Protein AF-A0A1V2RPZ8-F1 (afdb_monomer)

Sequence (88 aa):
MFTAVVYVLTSGCAWRHLPPTFGTSSATAHRRFAAWTEVGLWRRLHRAVLDELGVRAEVDWTRTTVLWAARRVDPRQRPPRGAGAGTS

Structure (mmCIF, N/CA/C/O backbone):
data_AF-A0A1V2RPZ8-F1
#
_entry.id   AF-A0A1V2RPZ8-F1
#
loop_
_atom_site.group_PDB
_atom_site.id
_atom_site.type_symbol
_atom_site.label_atom_id
_atom_site.label_alt_id
_atom_site.label_comp_id
_atom_site.label_asym_id
_atom_site.label_entity_id
_atom_site.label_seq_id
_atom_site.pdbx_PDB_ins_code
_atom_site.Cartn_x
_atom_site.Cartn_y
_atom_site.Cartn_z
_atom_site.occupancy
_atom_site.B_iso_or_equiv
_atom_site.auth_seq_id
_atom_site.auth_comp_id
_atom_site.auth_asym_id
_atom_site.auth_atom_id
_atom_site.pdbx_PDB_model_num
ATOM 1 N N . MET A 1 1 ? -8.613 7.153 7.074 1.00 69.69 1 MET A N 1
ATOM 2 C CA . MET A 1 1 ? -8.605 5.720 7.458 1.00 69.69 1 MET A CA 1
ATOM 3 C C . MET A 1 1 ? -7.544 4.905 6.700 1.00 69.69 1 MET A C 1
ATOM 5 O O . MET A 1 1 ? -6.568 4.529 7.334 1.00 69.69 1 MET A O 1
ATOM 9 N N . PHE A 1 2 ? -7.641 4.697 5.373 1.00 73.00 2 PHE A N 1
ATOM 10 C CA . PHE A 1 2 ? -6.590 4.015 4.574 1.00 73.00 2 PHE A CA 1
ATOM 11 C C . PHE A 1 2 ? -5.238 4.745 4.636 1.00 73.00 2 PHE A C 1
ATOM 13 O O . PHE A 1 2 ? -4.216 4.132 4.919 1.00 73.00 2 PHE A O 1
ATOM 20 N N . THR A 1 3 ? -5.251 6.075 4.502 1.00 78.69 3 THR A N 1
ATOM 21 C CA . THR A 1 3 ? -4.051 6.925 4.583 1.00 78.69 3 THR A CA 1
ATOM 22 C C . THR A 1 3 ? -3.299 6.780 5.907 1.00 78.69 3 THR A C 1
ATOM 24 O O . THR A 1 3 ? -2.079 6.786 5.908 1.00 78.69 3 THR A O 1
ATOM 27 N N . ALA A 1 4 ? -4.008 6.580 7.023 1.00 80.06 4 ALA A N 1
ATOM 28 C CA . ALA A 1 4 ? -3.394 6.369 8.335 1.00 80.06 4 ALA A CA 1
ATOM 29 C C . ALA A 1 4 ? -2.671 5.014 8.424 1.00 80.06 4 ALA A C 1
ATOM 31 O O . ALA A 1 4 ? -1.565 4.935 8.947 1.00 80.06 4 ALA A O 1
ATOM 32 N N . VAL A 1 5 ? -3.285 3.957 7.879 1.00 79.25 5 VAL A N 1
ATOM 33 C CA . VAL A 1 5 ? -2.686 2.615 7.802 1.00 79.25 5 VAL A CA 1
ATOM 34 C C . VAL A 1 5 ? -1.447 2.629 6.904 1.00 79.25 5 VAL A C 1
ATOM 36 O O . VAL A 1 5 ? -0.405 2.118 7.300 1.00 79.25 5 VAL A O 1
ATOM 39 N N . VAL A 1 6 ? -1.539 3.254 5.725 1.00 78.44 6 VAL A N 1
ATOM 40 C CA . VAL A 1 6 ? -0.402 3.390 4.800 1.00 78.44 6 VAL A CA 1
ATOM 41 C C . VAL A 1 6 ? 0.712 4.220 5.419 1.00 78.44 6 VAL A C 1
ATOM 43 O O . VAL A 1 6 ? 1.862 3.809 5.343 1.00 78.44 6 VAL A O 1
ATOM 46 N N . TYR A 1 7 ? 0.382 5.334 6.076 1.00 78.88 7 TYR A N 1
ATOM 47 C CA . TYR A 1 7 ? 1.366 6.177 6.748 1.00 78.88 7 TYR A CA 1
ATOM 48 C C . TYR A 1 7 ? 2.152 5.391 7.800 1.00 78.88 7 TYR A C 1
ATOM 50 O O . TYR A 1 7 ? 3.374 5.433 7.785 1.00 78.88 7 TYR A O 1
ATOM 58 N N . VAL A 1 8 ? 1.482 4.630 8.673 1.00 79.06 8 VAL A N 1
ATOM 59 C CA . VAL A 1 8 ? 2.145 3.778 9.684 1.00 79.06 8 VAL A CA 1
ATOM 60 C C . VAL A 1 8 ? 3.090 2.765 9.041 1.00 79.06 8 VAL A C 1
ATOM 62 O O . VAL A 1 8 ? 4.183 2.536 9.550 1.00 79.06 8 VAL A O 1
ATOM 65 N N . LEU A 1 9 ? 2.701 2.191 7.904 1.00 78.38 9 LEU A N 1
ATOM 66 C CA . LEU A 1 9 ? 3.516 1.205 7.199 1.00 78.38 9 LEU A CA 1
ATOM 67 C C . LEU A 1 9 ? 4.728 1.812 6.499 1.00 78.38 9 LEU A C 1
ATOM 69 O O . LEU A 1 9 ? 5.796 1.210 6.527 1.00 78.38 9 LEU A O 1
ATOM 73 N N . THR A 1 10 ? 4.584 2.983 5.881 1.00 77.50 10 THR A N 1
ATOM 74 C CA . THR A 1 10 ? 5.695 3.648 5.187 1.00 77.50 10 THR A CA 1
ATOM 75 C C . THR A 1 10 ? 6.651 4.340 6.151 1.00 77.50 10 THR A C 1
ATOM 77 O O . THR A 1 10 ? 7.850 4.364 5.900 1.00 77.50 10 THR A O 1
ATOM 80 N N . SER A 1 11 ? 6.143 4.887 7.257 1.00 78.56 11 SER A N 1
ATOM 81 C CA . SER A 1 11 ? 6.957 5.570 8.271 1.00 78.56 11 SER A CA 1
ATOM 82 C C . SER A 1 11 ? 7.545 4.628 9.327 1.00 78.56 11 SER A C 1
ATOM 84 O O . SER A 1 11 ? 8.457 5.022 10.048 1.00 78.56 11 SER A O 1
ATOM 86 N N . GLY A 1 12 ? 7.029 3.399 9.457 1.00 76.81 12 GLY A N 1
ATOM 87 C CA . GLY A 1 12 ? 7.445 2.445 10.494 1.00 76.81 12 GLY A CA 1
ATOM 88 C C . GLY A 1 12 ? 7.080 2.874 11.923 1.00 76.81 12 GLY A C 1
ATOM 89 O O . GLY A 1 12 ? 7.474 2.223 12.891 1.00 76.81 12 GLY A O 1
ATOM 90 N N . CYS A 1 13 ? 6.336 3.970 12.087 1.00 76.81 13 CYS A N 1
ATOM 91 C CA . CYS A 1 13 ? 5.937 4.475 13.392 1.00 76.81 13 CYS A CA 1
ATOM 92 C C . CYS A 1 13 ? 4.906 3.553 14.051 1.00 76.81 13 CYS A C 1
ATOM 94 O O . CYS A 1 13 ? 3.985 3.056 13.411 1.00 76.81 13 CYS A O 1
ATOM 96 N N . ALA A 1 14 ? 4.995 3.368 15.369 1.00 78.94 14 ALA A N 1
ATOM 97 C CA . ALA A 1 14 ? 3.979 2.610 16.095 1.00 78.94 14 ALA A CA 1
ATOM 98 C C . ALA A 1 14 ? 2.592 3.277 15.975 1.00 78.94 14 ALA A C 1
ATOM 100 O O . ALA A 1 14 ? 2.484 4.500 16.004 1.00 78.94 14 ALA A O 1
ATOM 101 N N . TRP A 1 15 ? 1.514 2.481 15.954 1.00 77.00 15 TRP A N 1
ATOM 102 C CA . TRP A 1 15 ? 0.117 2.954 15.869 1.00 77.00 15 TRP A CA 1
ATOM 103 C C . TRP A 1 15 ? -0.273 4.015 16.920 1.00 77.00 15 TRP A C 1
ATOM 105 O O . TRP A 1 15 ? -1.224 4.769 16.720 1.00 77.00 15 TRP A O 1
ATOM 115 N N . ARG A 1 16 ? 0.454 4.069 18.045 1.00 72.88 16 ARG A N 1
ATOM 116 C CA . ARG A 1 16 ? 0.308 5.062 19.126 1.00 72.88 16 ARG A CA 1
ATOM 117 C C . ARG A 1 16 ? 0.870 6.449 18.792 1.00 72.88 16 ARG A C 1
ATOM 119 O O . ARG A 1 16 ? 0.483 7.417 19.427 1.00 72.88 16 ARG A O 1
ATOM 126 N N . HIS A 1 17 ? 1.765 6.539 17.811 1.00 74.19 17 HIS A N 1
ATOM 127 C CA . HIS A 1 17 ? 2.333 7.793 17.308 1.00 74.19 17 HIS A CA 1
ATOM 128 C C . HIS A 1 17 ? 1.574 8.326 16.092 1.00 74.19 17 HIS A C 1
ATOM 130 O O . HIS A 1 17 ? 2.046 9.243 15.427 1.00 74.19 17 HIS A O 1
ATOM 136 N N . LEU A 1 18 ? 0.407 7.752 15.780 1.00 72.00 18 LEU A N 1
ATOM 137 C CA . LEU A 1 18 ? -0.419 8.251 14.697 1.00 72.00 18 LEU A CA 1
ATOM 138 C C . LEU A 1 18 ? -0.919 9.664 15.050 1.00 72.00 18 LEU A C 1
ATOM 140 O O . LEU A 1 18 ? -1.577 9.824 16.082 1.00 72.00 18 LEU A O 1
ATOM 144 N N . PRO A 1 19 ? -0.655 10.677 14.208 1.00 72.00 19 PRO A N 1
ATOM 145 C CA . PRO A 1 19 ? -1.186 12.013 14.420 1.00 72.00 19 PRO A CA 1
ATOM 146 C C . PRO A 1 19 ? -2.723 11.984 14.522 1.00 72.00 19 PRO A C 1
ATOM 148 O O . PRO A 1 19 ? -3.382 11.371 13.673 1.00 72.00 19 PRO A O 1
ATOM 151 N N . PRO A 1 20 ? -3.333 12.666 15.508 1.00 68.88 20 PRO A N 1
ATOM 152 C CA . PRO A 1 20 ? -4.791 12.712 15.650 1.00 68.88 20 PRO A CA 1
ATOM 153 C C . PRO A 1 20 ? -5.494 13.408 14.469 1.00 68.88 20 PRO A C 1
ATOM 155 O O . PRO A 1 20 ? -6.696 13.227 14.277 1.00 68.88 20 PRO A O 1
ATOM 158 N N . THR A 1 21 ? -4.751 14.125 13.618 1.00 75.00 21 THR A N 1
ATOM 159 C CA . THR A 1 21 ? -5.223 14.747 12.368 1.00 75.00 21 THR A CA 1
ATOM 160 C C . THR A 1 21 ? -5.869 13.771 11.386 1.00 75.00 21 THR A C 1
ATOM 162 O O . THR A 1 21 ? -6.647 14.193 10.536 1.00 75.00 21 THR A O 1
ATOM 165 N N . PHE A 1 22 ? -5.619 12.464 11.501 1.00 71.38 22 PHE A N 1
ATOM 166 C CA . PHE A 1 22 ? -6.272 11.466 10.651 1.00 71.38 22 PHE A CA 1
ATOM 167 C C . PHE A 1 22 ? -7.721 11.141 11.055 1.00 71.38 22 PHE A C 1
ATOM 169 O O . PHE A 1 22 ? -8.375 10.358 10.355 1.00 71.38 22 PHE A O 1
ATOM 176 N N . GLY A 1 23 ? -8.220 11.676 12.178 1.00 67.00 23 GLY A N 1
ATOM 177 C CA . GLY A 1 23 ? -9.612 11.524 12.627 1.00 67.00 23 GLY A CA 1
ATOM 178 C C . GLY A 1 23 ? -10.058 10.073 12.842 1.00 67.00 23 GLY A C 1
ATOM 179 O O . GLY A 1 23 ? -11.249 9.790 12.915 1.00 67.00 23 GLY A O 1
ATOM 180 N N . THR A 1 24 ? -9.115 9.126 12.893 1.00 66.94 24 THR A N 1
ATOM 181 C CA . THR A 1 24 ? -9.392 7.692 12.993 1.00 66.94 24 THR A CA 1
ATOM 182 C C . THR A 1 24 ? -8.692 7.127 14.222 1.00 66.94 24 THR A C 1
ATOM 184 O O 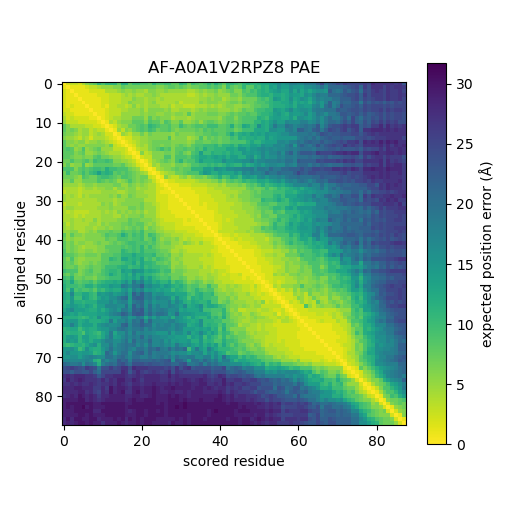. THR A 1 24 ? -7.484 7.291 14.365 1.00 66.94 24 THR A O 1
ATOM 187 N N . SER A 1 25 ? -9.424 6.418 15.085 1.00 76.81 25 SER A N 1
ATOM 188 C CA . SER A 1 25 ? -8.824 5.711 16.222 1.00 76.81 25 SER A CA 1
ATOM 189 C C . SER A 1 25 ? -7.807 4.668 15.744 1.00 76.81 25 SER A C 1
ATOM 191 O O . SER A 1 25 ? -8.112 3.857 14.859 1.00 76.81 25 SER A O 1
ATOM 193 N N . SER A 1 26 ? -6.627 4.639 16.372 1.00 73.00 26 SER A N 1
ATOM 194 C CA . SER A 1 26 ? -5.562 3.664 16.101 1.00 73.00 26 SER A CA 1
ATOM 195 C C . SER A 1 26 ? -6.062 2.218 16.162 1.00 73.00 26 SER A C 1
ATOM 197 O O . SER A 1 26 ? -5.658 1.390 15.348 1.00 73.00 26 SER A O 1
ATOM 199 N N . ALA A 1 27 ? -7.009 1.917 17.056 1.00 79.19 27 ALA A N 1
ATOM 200 C CA . ALA A 1 27 ? -7.615 0.591 17.168 1.00 79.19 27 ALA A CA 1
ATOM 201 C C . ALA A 1 27 ? -8.448 0.213 15.929 1.00 79.19 27 ALA A C 1
ATOM 203 O O . ALA A 1 27 ? -8.418 -0.931 15.477 1.00 79.19 27 ALA A O 1
ATOM 204 N N . THR A 1 28 ? -9.162 1.176 15.339 1.00 81.50 28 THR A N 1
ATOM 205 C CA . THR A 1 28 ? -9.960 0.950 14.121 1.00 81.50 28 THR A CA 1
ATOM 206 C C . THR A 1 28 ? -9.055 0.740 12.910 1.00 81.50 28 THR A C 1
ATOM 208 O O . THR A 1 28 ? -9.308 -0.140 12.087 1.00 81.50 28 THR A O 1
ATOM 211 N N . ALA A 1 29 ? -7.967 1.510 12.825 1.00 80.25 29 ALA A N 1
ATOM 212 C CA . ALA A 1 29 ? -6.962 1.357 11.781 1.00 80.25 29 ALA A CA 1
ATOM 213 C C . ALA A 1 29 ? -6.257 -0.009 11.869 1.00 80.25 29 ALA A C 1
ATOM 215 O O . ALA A 1 29 ? -6.146 -0.704 10.859 1.00 80.25 29 ALA A O 1
ATOM 216 N N . HIS A 1 30 ? -5.898 -0.441 13.081 1.00 81.19 30 HIS A N 1
ATOM 217 C CA . HIS A 1 30 ? -5.282 -1.743 13.322 1.00 81.19 30 HIS A CA 1
ATOM 218 C C . HIS A 1 30 ? -6.212 -2.918 12.977 1.00 81.19 30 HIS A C 1
ATOM 220 O O . HIS A 1 30 ? -5.801 -3.846 12.286 1.00 81.19 30 HIS A O 1
ATOM 226 N N . ARG A 1 31 ? -7.493 -2.866 13.376 1.00 85.12 31 ARG A N 1
ATOM 227 C CA . ARG A 1 31 ? -8.474 -3.913 13.022 1.00 85.12 31 ARG A CA 1
ATOM 228 C C . ARG A 1 31 ? -8.647 -4.063 11.513 1.00 85.12 31 ARG A C 1
ATOM 230 O O . ARG A 1 31 ? -8.723 -5.175 11.003 1.00 85.12 31 ARG A O 1
ATOM 237 N N . ARG A 1 32 ? -8.688 -2.948 10.783 1.00 83.19 32 ARG A N 1
ATOM 238 C CA . ARG A 1 32 ? -8.773 -2.980 9.317 1.00 83.19 32 ARG A CA 1
ATOM 239 C C . ARG A 1 32 ? -7.486 -3.496 8.684 1.00 83.19 32 ARG A C 1
ATOM 241 O O . ARG A 1 32 ? -7.564 -4.232 7.712 1.00 83.19 32 ARG A O 1
ATOM 248 N N . PHE A 1 33 ? -6.328 -3.125 9.232 1.00 83.38 33 PHE A N 1
ATOM 249 C CA . PHE A 1 33 ? -5.038 -3.661 8.806 1.00 83.38 33 PHE A CA 1
ATOM 250 C C . PHE A 1 33 ? -5.006 -5.189 8.949 1.00 83.38 33 PHE A C 1
ATOM 252 O O . PHE A 1 33 ? -4.624 -5.879 8.005 1.00 83.38 33 PHE A O 1
ATOM 259 N N . ALA A 1 34 ? -5.472 -5.723 10.081 1.00 86.12 34 ALA A N 1
ATOM 260 C CA . ALA A 1 34 ? -5.59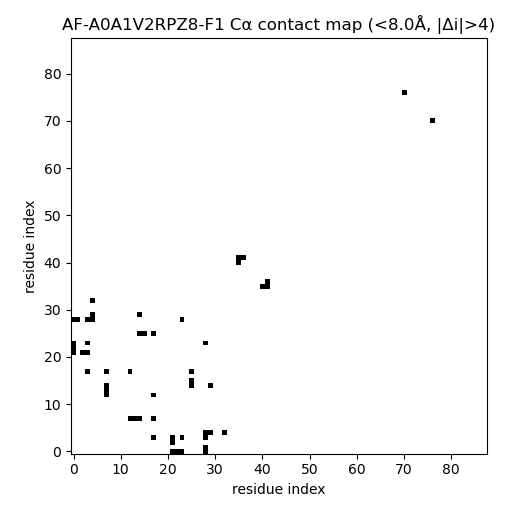0 -7.163 10.294 1.00 86.12 34 ALA A CA 1
ATOM 261 C C . ALA A 1 34 ? -6.532 -7.809 9.262 1.00 86.12 34 ALA A C 1
ATOM 263 O O . ALA A 1 34 ? -6.115 -8.723 8.555 1.00 86.12 34 ALA A O 1
ATOM 264 N N . ALA A 1 35 ? -7.735 -7.255 9.072 1.00 89.31 35 ALA A N 1
ATOM 265 C CA . ALA A 1 35 ? -8.689 -7.749 8.075 1.00 89.31 35 ALA A CA 1
ATOM 266 C C . ALA A 1 35 ? -8.121 -7.725 6.640 1.00 89.31 35 ALA A C 1
ATOM 268 O O . ALA A 1 35 ? -8.319 -8.656 5.867 1.00 89.31 35 ALA A O 1
ATOM 269 N N . TRP A 1 36 ? -7.373 -6.680 6.273 1.00 87.38 36 TRP A N 1
ATOM 270 C CA . TRP A 1 36 ? -6.698 -6.578 4.974 1.00 87.38 36 TRP A CA 1
ATOM 271 C C . TRP A 1 36 ? -5.559 -7.577 4.805 1.00 87.38 36 TRP A C 1
ATOM 273 O O . TRP A 1 36 ? -5.313 -8.054 3.695 1.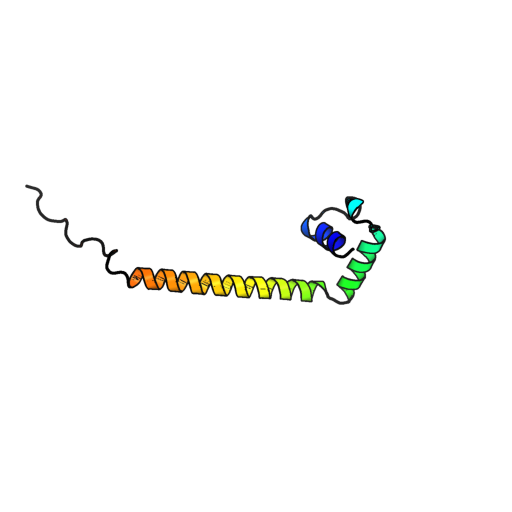00 87.38 36 TRP A O 1
ATOM 283 N N . THR A 1 37 ? -4.880 -7.904 5.899 1.00 85.25 37 THR A N 1
ATOM 284 C CA . THR A 1 37 ? -3.835 -8.927 5.920 1.00 85.25 37 THR A CA 1
ATOM 285 C C . THR A 1 37 ? -4.441 -10.307 5.688 1.00 85.25 37 THR A C 1
ATOM 287 O O . THR A 1 37 ? -3.936 -11.053 4.851 1.00 85.25 37 THR A O 1
ATOM 290 N N . GLU A 1 38 ? -5.568 -10.596 6.338 1.00 88.38 38 GLU A N 1
ATOM 291 C CA . GLU A 1 38 ? -6.331 -11.840 6.186 1.00 88.38 38 GLU A CA 1
ATOM 292 C C . GLU A 1 38 ? -6.808 -12.061 4.747 1.00 88.38 38 GLU A C 1
ATOM 294 O O . GLU A 1 38 ? -6.582 -13.120 4.166 1.00 88.38 38 GLU A O 1
ATOM 299 N N . VAL A 1 39 ? -7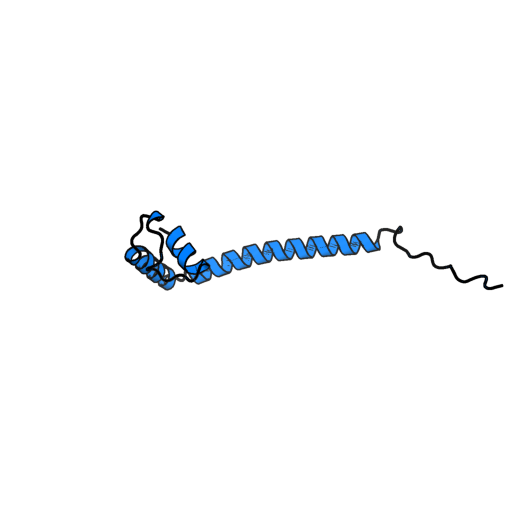.374 -11.031 4.113 1.00 91.19 39 VAL A N 1
ATOM 300 C CA . VAL A 1 39 ? -7.810 -11.111 2.704 1.00 91.19 39 VAL A CA 1
ATOM 301 C C . VAL A 1 39 ? -6.649 -11.002 1.704 1.00 91.19 39 VAL A C 1
ATOM 303 O O . VAL A 1 39 ? -6.864 -10.977 0.491 1.00 91.19 39 VAL A O 1
ATOM 306 N N . GLY A 1 40 ? -5.403 -10.918 2.181 1.00 87.75 40 GLY A N 1
ATOM 307 C CA . GLY A 1 40 ? -4.207 -10.897 1.341 1.00 87.75 40 GLY A CA 1
ATOM 308 C C . GLY A 1 40 ? -4.027 -9.621 0.513 1.00 87.75 40 GLY A C 1
ATOM 309 O O . GLY A 1 40 ? -3.336 -9.659 -0.509 1.00 87.75 40 GLY A O 1
ATOM 310 N N . LEU A 1 41 ? -4.606 -8.493 0.939 1.00 87.50 41 LEU A N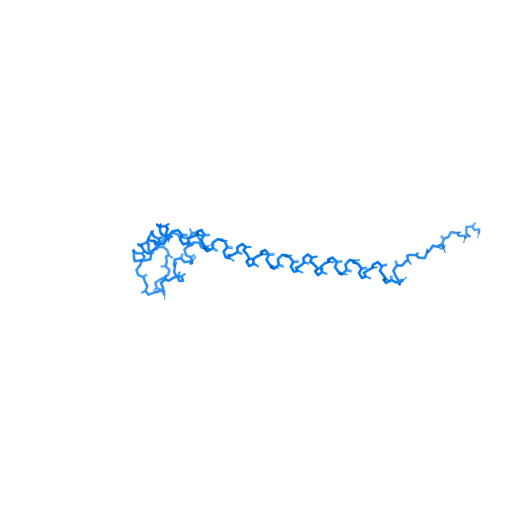 1
ATOM 311 C CA . LEU A 1 41 ? -4.506 -7.204 0.245 1.00 87.50 41 LEU A CA 1
ATOM 312 C C . LEU A 1 41 ? -3.044 -6.798 0.016 1.00 87.50 41 LEU A C 1
ATOM 314 O O . LEU A 1 41 ? -2.712 -6.321 -1.065 1.00 87.50 41 LEU A O 1
ATOM 318 N N . TRP A 1 42 ? -2.159 -7.052 0.986 1.00 82.31 42 TRP A N 1
ATOM 319 C CA . TRP A 1 42 ? -0.733 -6.720 0.879 1.00 82.31 42 TRP A CA 1
ATOM 320 C C . TRP A 1 42 ? -0.058 -7.378 -0.315 1.00 82.31 42 TRP A C 1
ATOM 322 O O . TRP A 1 42 ? 0.716 -6.727 -1.006 1.00 82.31 42 TRP A O 1
ATOM 332 N N . ARG A 1 43 ? -0.397 -8.636 -0.618 1.00 84.38 43 ARG A N 1
ATOM 333 C CA . ARG A 1 43 ? 0.157 -9.329 -1.790 1.00 84.38 43 ARG A CA 1
ATOM 334 C C . ARG A 1 43 ? -0.307 -8.686 -3.093 1.00 84.38 43 ARG A C 1
ATOM 336 O O . ARG A 1 43 ? 0.482 -8.571 -4.023 1.00 84.38 43 ARG A O 1
ATOM 343 N N . ARG A 1 44 ? -1.571 -8.259 -3.162 1.00 85.38 44 ARG A N 1
ATOM 344 C CA . ARG A 1 44 ? -2.113 -7.551 -4.332 1.00 85.38 44 ARG A CA 1
ATOM 345 C C . ARG A 1 44 ? -1.493 -6.170 -4.495 1.00 85.38 44 ARG A C 1
ATOM 347 O O . ARG A 1 44 ? -1.090 -5.830 -5.598 1.00 85.38 44 ARG A O 1
ATOM 354 N N . LEU A 1 45 ? -1.368 -5.418 -3.404 1.00 83.75 45 LEU A N 1
ATOM 355 C CA . LEU A 1 45 ? -0.739 -4.101 -3.407 1.00 83.75 45 LEU A CA 1
ATOM 356 C C . LEU A 1 45 ? 0.735 -4.198 -3.817 1.00 83.75 45 LEU A C 1
ATOM 358 O O . LEU A 1 45 ? 1.176 -3.450 -4.676 1.00 83.75 45 LEU A O 1
ATOM 362 N N . HIS A 1 46 ? 1.473 -5.158 -3.254 1.00 83.19 46 HIS A N 1
ATOM 363 C CA . HIS A 1 46 ? 2.874 -5.387 -3.592 1.00 83.19 46 HIS A CA 1
ATOM 364 C C . HIS A 1 46 ? 3.052 -5.738 -5.072 1.00 83.19 46 HIS A C 1
ATOM 366 O O . HIS A 1 46 ? 3.934 -5.186 -5.716 1.00 83.19 46 HIS A O 1
ATOM 372 N N . ARG A 1 47 ? 2.186 -6.594 -5.636 1.00 85.69 47 ARG A N 1
ATOM 373 C CA . ARG A 1 47 ? 2.199 -6.874 -7.080 1.00 85.69 47 ARG A CA 1
ATOM 374 C C . ARG A 1 47 ? 1.871 -5.645 -7.914 1.00 85.69 47 ARG A C 1
ATOM 376 O O . ARG A 1 47 ? 2.615 -5.361 -8.827 1.00 85.69 47 ARG A O 1
ATOM 383 N N . ALA A 1 48 ? 0.834 -4.886 -7.568 1.00 85.44 48 ALA A N 1
ATOM 384 C CA . ALA A 1 48 ? 0.480 -3.680 -8.315 1.00 85.44 48 ALA A CA 1
ATOM 385 C C . ALA A 1 48 ? 1.609 -2.633 -8.305 1.00 85.44 48 ALA A C 1
ATOM 387 O O . ALA A 1 48 ? 1.874 -1.997 -9.319 1.00 85.44 48 ALA A O 1
ATOM 388 N N . VAL A 1 49 ? 2.302 -2.475 -7.172 1.00 83.50 49 VAL A N 1
ATOM 389 C CA . VAL A 1 49 ? 3.469 -1.587 -7.068 1.00 83.50 49 VAL A CA 1
ATOM 390 C C . VAL A 1 49 ? 4.648 -2.131 -7.872 1.00 83.50 49 VAL A C 1
ATOM 392 O O . VAL A 1 49 ? 5.304 -1.360 -8.564 1.00 83.50 49 VAL A O 1
ATOM 395 N N . LEU A 1 50 ? 4.919 -3.438 -7.808 1.00 84.38 50 LEU A N 1
ATOM 396 C CA . LEU A 1 50 ? 5.966 -4.065 -8.615 1.00 84.38 50 LEU A CA 1
ATOM 397 C C . LEU A 1 50 ? 5.669 -4.003 -10.115 1.00 84.38 50 LEU A C 1
ATOM 399 O O . LEU A 1 50 ? 6.600 -3.782 -10.876 1.00 84.38 50 LEU A O 1
ATOM 403 N N . ASP A 1 51 ? 4.415 -4.154 -10.533 1.00 87.50 51 ASP A N 1
ATOM 404 C CA . ASP A 1 51 ? 4.003 -4.051 -11.933 1.00 87.50 51 ASP A CA 1
ATOM 405 C C . ASP A 1 51 ? 4.192 -2.613 -12.433 1.00 87.50 51 ASP A C 1
ATOM 407 O O . ASP A 1 51 ? 4.806 -2.402 -13.473 1.00 87.50 51 ASP A O 1
ATOM 411 N N . GLU A 1 52 ? 3.768 -1.604 -11.665 1.00 81.88 52 GLU A N 1
ATOM 412 C CA . GLU A 1 52 ? 3.979 -0.190 -12.011 1.00 81.88 52 GLU A CA 1
ATOM 413 C C . GLU A 1 52 ? 5.475 0.175 -12.056 1.00 81.88 52 GLU A C 1
ATOM 415 O O . GLU A 1 52 ? 5.931 0.867 -12.970 1.00 81.88 52 GLU A O 1
ATOM 420 N N . LEU A 1 53 ? 6.268 -0.299 -11.088 1.00 81.81 53 LEU A N 1
ATOM 421 C CA . LEU A 1 53 ? 7.721 -0.105 -11.085 1.00 81.81 53 LEU A CA 1
ATOM 422 C C . LEU A 1 53 ? 8.399 -0.866 -12.228 1.00 81.81 53 LEU A C 1
ATOM 424 O O . LEU A 1 53 ? 9.340 -0.342 -12.817 1.00 81.81 53 LEU A O 1
ATOM 428 N N . GLY A 1 54 ? 7.916 -2.063 -12.554 1.00 82.44 54 GLY A N 1
ATOM 429 C CA . GLY A 1 54 ? 8.381 -2.882 -13.667 1.00 82.44 54 GLY A CA 1
ATOM 430 C C . GLY A 1 54 ? 8.149 -2.187 -15.002 1.00 82.44 54 GLY A C 1
ATOM 431 O O . GLY A 1 54 ? 9.097 -2.011 -15.758 1.00 82.44 54 GLY A O 1
ATOM 432 N N . VAL A 1 55 ? 6.936 -1.680 -15.239 1.00 80.38 55 VAL A N 1
ATOM 433 C CA . VAL A 1 55 ? 6.588 -0.904 -16.441 1.00 80.38 55 VAL A CA 1
ATOM 434 C C . VAL A 1 55 ? 7.460 0.346 -16.557 1.00 80.38 55 VAL A C 1
ATOM 436 O O . VAL A 1 55 ? 8.008 0.634 -17.620 1.00 80.38 55 VAL A O 1
ATOM 439 N N . ARG A 1 56 ? 7.648 1.090 -15.461 1.00 76.38 56 ARG A N 1
ATOM 440 C CA . ARG A 1 56 ? 8.515 2.280 -15.460 1.00 76.38 56 ARG A CA 1
ATOM 441 C C . ARG A 1 56 ? 9.977 1.939 -15.727 1.00 76.38 56 ARG A C 1
ATOM 443 O O . ARG A 1 56 ? 10.629 2.651 -16.488 1.00 76.38 56 ARG A O 1
ATOM 450 N N . ALA A 1 57 ? 10.483 0.866 -15.125 1.00 77.94 57 ALA A N 1
ATOM 451 C CA . ALA A 1 57 ? 11.843 0.399 -15.348 1.00 77.94 5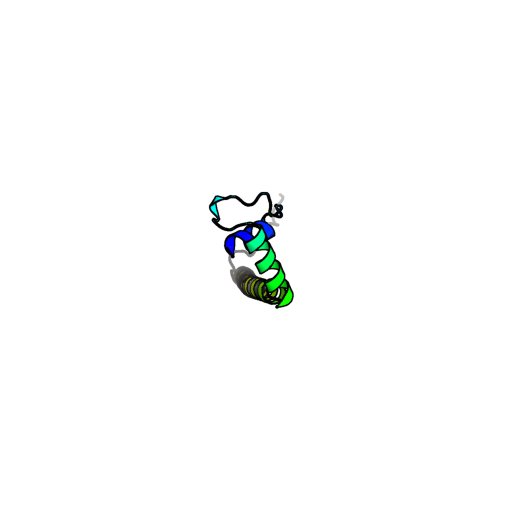7 ALA A CA 1
ATOM 452 C C . ALA A 1 57 ? 12.041 -0.057 -16.801 1.00 77.94 57 ALA A C 1
ATOM 454 O O . ALA A 1 57 ? 13.033 0.307 -17.422 1.00 77.94 57 ALA A O 1
ATOM 455 N N . GLU A 1 58 ? 11.092 -0.796 -17.373 1.00 84.25 58 GLU A N 1
ATOM 456 C CA . GLU A 1 58 ? 11.137 -1.266 -18.761 1.00 84.25 58 GLU A CA 1
ATOM 457 C C . GLU A 1 58 ? 11.14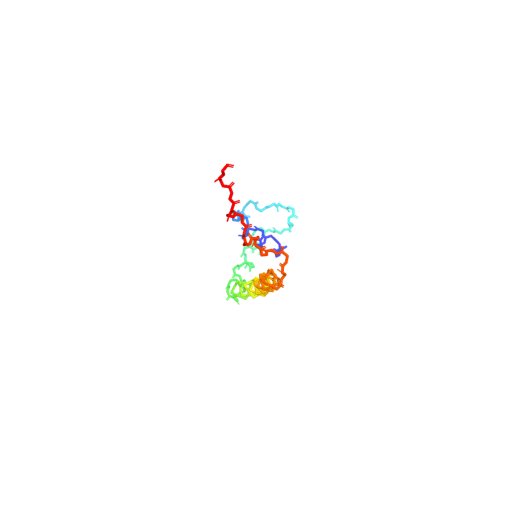8 -0.103 -19.769 1.00 84.25 58 GLU A C 1
ATOM 459 O O . GLU A 1 58 ? 11.926 -0.103 -20.732 1.00 84.25 58 GLU A O 1
ATOM 464 N N . VAL A 1 59 ? 10.358 0.943 -19.510 1.00 82.31 59 VAL A N 1
AT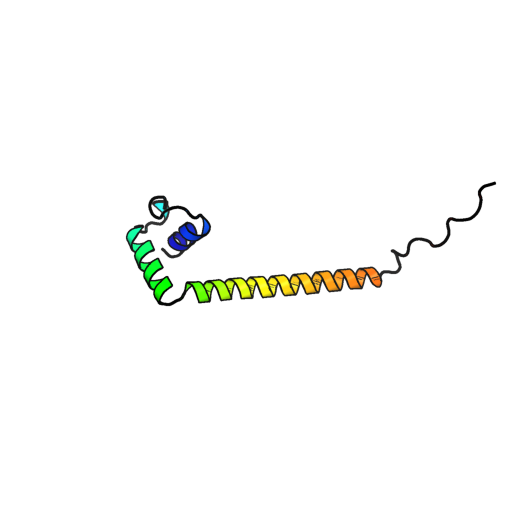OM 465 C CA . VAL A 1 59 ? 10.365 2.180 -20.307 1.00 82.31 59 VAL A CA 1
ATOM 466 C C . VAL A 1 59 ? 11.713 2.903 -20.210 1.00 82.31 59 VAL A C 1
ATOM 468 O O . VAL A 1 59 ? 12.233 3.363 -21.231 1.00 82.31 59 VAL A O 1
ATOM 471 N N . ASP A 1 60 ? 12.308 2.989 -19.019 1.00 89.38 60 ASP A N 1
ATOM 472 C CA . ASP A 1 60 ? 13.613 3.630 -18.825 1.00 89.38 60 ASP A CA 1
ATOM 473 C C . ASP A 1 60 ? 14.748 2.850 -19.515 1.00 89.38 60 ASP A C 1
ATOM 475 O O . ASP A 1 60 ? 15.569 3.430 -20.233 1.00 89.38 60 ASP A O 1
ATOM 479 N N . TRP A 1 61 ? 14.737 1.517 -19.422 1.00 83.88 61 TRP A N 1
ATOM 480 C CA . TRP A 1 61 ? 15.669 0.641 -20.142 1.00 83.88 61 TRP A CA 1
ATOM 481 C C . TRP A 1 61 ? 15.559 0.784 -21.660 1.00 83.88 61 TRP A C 1
ATOM 483 O O . TRP A 1 61 ? 16.572 0.872 -22.360 1.00 83.88 61 TRP A O 1
ATOM 493 N N . THR A 1 62 ? 14.340 0.860 -22.190 1.00 90.31 62 THR A N 1
ATOM 494 C CA . THR A 1 62 ? 14.118 1.055 -23.628 1.00 90.31 62 THR A CA 1
ATOM 495 C C . THR A 1 62 ? 14.645 2.417 -24.075 1.00 90.31 62 THR A C 1
ATOM 497 O O . THR A 1 62 ? 15.384 2.519 -25.058 1.00 90.31 62 THR A O 1
ATOM 500 N N . ARG A 1 63 ? 14.330 3.476 -23.322 1.00 88.50 63 ARG A N 1
ATOM 501 C CA . ARG A 1 63 ? 14.760 4.845 -23.627 1.00 88.50 63 ARG A CA 1
ATOM 502 C C . ARG A 1 63 ? 16.276 4.998 -23.571 1.00 88.50 63 ARG A C 1
ATOM 504 O O . ARG A 1 63 ? 16.860 5.606 -24.469 1.00 88.50 63 ARG A O 1
ATOM 511 N N . THR A 1 64 ? 16.914 4.442 -22.545 1.00 90.25 64 THR A N 1
ATOM 512 C CA . THR A 1 64 ? 18.374 4.441 -22.430 1.00 90.25 64 THR A CA 1
ATOM 513 C C . THR A 1 64 ? 18.989 3.668 -23.589 1.00 90.25 64 THR A C 1
ATOM 515 O O . THR A 1 64 ? 19.856 4.209 -24.267 1.00 90.25 64 THR A O 1
ATOM 518 N N . THR A 1 65 ? 18.503 2.468 -23.912 1.00 89.75 65 THR A N 1
ATOM 519 C CA . THR A 1 65 ? 19.007 1.663 -25.041 1.00 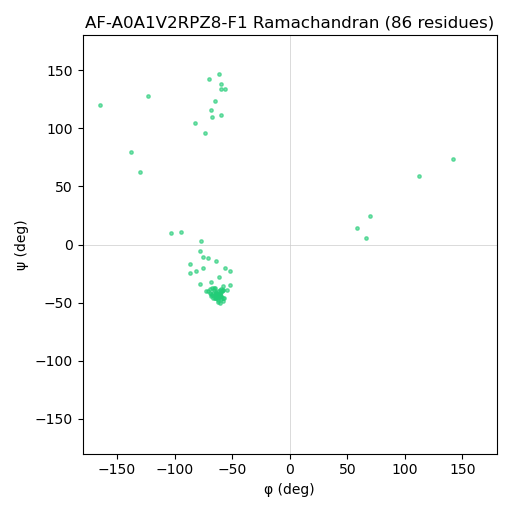89.75 65 THR A CA 1
ATOM 520 C C . THR A 1 65 ? 18.929 2.413 -26.373 1.00 89.75 65 THR A C 1
ATOM 522 O O . THR A 1 65 ? 19.917 2.462 -27.109 1.00 89.75 65 THR A O 1
ATOM 525 N N . VAL A 1 66 ? 17.802 3.068 -26.666 1.00 90.44 66 VAL A N 1
ATOM 526 C CA . VAL A 1 66 ? 17.643 3.902 -27.870 1.00 90.44 66 VAL A CA 1
ATOM 527 C C . VAL A 1 66 ? 18.624 5.076 -27.865 1.00 90.44 66 VAL A C 1
ATOM 529 O O . VAL A 1 66 ? 19.255 5.348 -28.886 1.00 90.44 66 VAL A O 1
ATOM 532 N N . LEU A 1 67 ? 18.815 5.742 -26.723 1.00 87.94 67 LEU A N 1
ATOM 533 C CA . LEU A 1 67 ? 19.800 6.818 -26.581 1.00 87.94 67 LEU A CA 1
ATOM 534 C C . LEU A 1 67 ? 21.230 6.323 -26.863 1.00 87.94 67 LEU A C 1
ATOM 536 O O . LEU A 1 67 ? 21.986 6.988 -27.573 1.00 87.94 67 LEU A O 1
ATOM 540 N N . TRP A 1 68 ? 21.610 5.158 -26.334 1.00 86.12 68 TRP A N 1
ATOM 541 C CA . TRP A 1 68 ? 22.918 4.547 -26.584 1.00 86.12 68 TRP A CA 1
ATOM 542 C C . TRP A 1 68 ? 23.100 4.172 -28.056 1.00 86.12 68 TRP A C 1
ATOM 544 O O . TRP A 1 68 ? 24.171 4.408 -28.619 1.00 86.12 68 TRP A O 1
ATOM 554 N N . ALA A 1 69 ? 22.062 3.629 -28.694 1.00 86.25 69 ALA A N 1
ATOM 555 C CA . ALA A 1 69 ? 22.078 3.315 -30.117 1.00 86.25 69 ALA A CA 1
ATOM 556 C C . ALA A 1 69 ? 22.240 4.584 -30.970 1.00 86.25 69 ALA A C 1
ATOM 558 O O . ALA A 1 69 ? 23.101 4.626 -31.848 1.00 86.25 69 ALA A O 1
ATOM 559 N N . ALA A 1 70 ? 21.500 5.651 -30.655 1.00 86.38 70 ALA A N 1
ATOM 560 C CA . ALA A 1 70 ? 21.593 6.934 -31.350 1.00 86.38 70 ALA A CA 1
ATOM 561 C C . ALA A 1 70 ? 23.006 7.540 -31.271 1.00 86.38 70 ALA A C 1
ATOM 563 O O . ALA A 1 70 ? 23.518 8.039 -32.272 1.00 86.38 70 ALA A O 1
ATOM 564 N N . ARG A 1 71 ? 23.688 7.414 -30.122 1.00 80.50 71 ARG A N 1
ATOM 565 C CA . ARG A 1 71 ? 25.090 7.851 -29.966 1.00 80.50 71 ARG A CA 1
ATOM 566 C C . ARG A 1 71 ? 26.068 7.122 -30.889 1.00 80.50 71 ARG A C 1
ATOM 568 O O . ARG A 1 71 ? 27.100 7.688 -31.221 1.00 80.50 71 ARG A O 1
ATOM 575 N N . ARG A 1 72 ? 25.778 5.882 -31.296 1.00 76.25 72 ARG A N 1
ATOM 576 C CA . ARG A 1 72 ? 26.637 5.130 -32.231 1.00 76.25 72 ARG A CA 1
ATOM 577 C C . ARG A 1 72 ? 26.400 5.499 -33.691 1.00 76.25 72 ARG A C 1
ATOM 579 O O . ARG A 1 72 ? 27.283 5.272 -34.512 1.00 76.25 72 ARG A O 1
ATOM 586 N N . VAL A 1 73 ? 25.223 6.035 -34.005 1.00 78.06 73 VAL A N 1
ATOM 587 C CA . VAL A 1 73 ? 24.856 6.464 -35.360 1.00 78.06 73 VAL A CA 1
ATOM 588 C C . VAL A 1 73 ? 25.306 7.903 -35.629 1.00 78.06 73 VAL A C 1
ATOM 590 O O . VAL A 1 73 ? 25.546 8.234 -36.785 1.00 78.06 73 VAL A O 1
ATOM 593 N N . ASP A 1 74 ? 25.485 8.741 -34.596 1.00 73.31 74 ASP A N 1
ATOM 594 C CA . ASP A 1 74 ? 26.016 10.101 -34.759 1.00 73.31 74 ASP A CA 1
ATOM 595 C C . ASP A 1 74 ? 27.499 10.084 -35.200 1.00 73.31 74 ASP A C 1
ATOM 597 O O . ASP A 1 74 ? 28.387 9.762 -34.403 1.00 73.31 74 ASP A O 1
ATOM 601 N N . PRO A 1 75 ? 27.821 10.473 -36.449 1.00 61.00 75 PRO A N 1
ATOM 602 C CA . PRO A 1 75 ? 29.188 10.429 -36.968 1.00 61.00 75 PRO A CA 1
ATOM 603 C C . PRO A 1 75 ? 30.103 11.487 -36.334 1.00 61.00 75 PRO A C 1
ATOM 605 O O . PRO A 1 75 ? 31.320 11.434 -36.520 1.00 61.00 75 PRO A O 1
ATOM 608 N N . ARG A 1 76 ? 29.539 12.455 -35.595 1.00 63.12 76 ARG A N 1
ATOM 609 C CA . ARG A 1 76 ? 30.262 13.607 -35.032 1.00 63.12 76 ARG A CA 1
ATOM 610 C C . ARG A 1 76 ? 31.127 13.279 -33.812 1.00 63.12 76 ARG A C 1
ATOM 612 O O . ARG A 1 76 ? 31.934 14.117 -33.426 1.00 63.12 76 ARG A O 1
ATOM 619 N N . GLN A 1 77 ? 31.006 12.084 -33.224 1.00 58.56 77 GLN A N 1
ATOM 620 C CA . GLN A 1 77 ? 31.797 11.677 -32.048 1.00 58.56 77 GLN A CA 1
ATOM 621 C C . GLN A 1 77 ? 32.959 10.718 -32.350 1.00 58.56 77 GLN A C 1
ATOM 623 O O . GLN A 1 77 ? 33.580 10.191 -31.427 1.00 58.56 77 GLN A O 1
ATOM 628 N N . ARG A 1 78 ? 33.302 10.480 -33.623 1.00 53.84 78 ARG A N 1
ATOM 629 C CA . ARG A 1 78 ? 34.511 9.716 -33.966 1.00 53.84 78 ARG A CA 1
ATOM 630 C C . ARG A 1 78 ? 35.738 10.561 -33.580 1.00 53.84 78 ARG A C 1
ATOM 632 O O . ARG A 1 78 ? 35.921 11.616 -34.183 1.00 53.84 78 ARG A O 1
ATOM 639 N N . PRO A 1 79 ? 36.582 10.139 -32.616 1.00 57.34 79 PRO A N 1
ATOM 640 C CA . PRO A 1 79 ? 37.794 10.888 -32.311 1.00 57.34 79 PRO A CA 1
ATOM 641 C C . PRO A 1 79 ? 38.659 10.941 -33.580 1.00 57.34 79 PRO A C 1
ATOM 643 O O . PRO A 1 79 ? 38.733 9.929 -34.296 1.00 57.34 79 PRO A O 1
ATOM 646 N N . PRO A 1 80 ? 39.273 12.094 -33.905 1.00 56.28 80 PRO A N 1
ATOM 647 C CA . PRO A 1 80 ? 40.089 12.219 -35.101 1.00 56.28 80 PRO A CA 1
ATOM 648 C C . PRO A 1 80 ? 41.238 11.209 -35.024 1.00 56.28 80 PRO A C 1
ATOM 650 O O . PRO A 1 80 ? 42.128 11.296 -34.180 1.00 56.28 80 PRO A O 1
ATOM 653 N N . ARG A 1 81 ? 41.196 10.199 -35.901 1.00 60.19 81 ARG A N 1
ATOM 654 C CA . ARG A 1 81 ? 42.325 9.297 -36.129 1.00 60.19 81 ARG A CA 1
ATOM 655 C C . ARG A 1 81 ? 43.361 10.079 -36.931 1.00 60.19 81 ARG A C 1
ATOM 657 O O . ARG A 1 81 ? 43.237 10.162 -38.147 1.00 60.19 81 ARG A O 1
ATOM 664 N N . GLY A 1 82 ? 44.343 10.653 -36.242 1.00 61.78 82 GLY A N 1
ATOM 665 C CA . GLY A 1 82 ? 45.511 11.264 -36.875 1.00 61.78 82 GLY A CA 1
ATOM 666 C C . GLY A 1 82 ? 45.983 12.543 -36.194 1.00 61.78 82 GLY A C 1
ATOM 667 O O . GLY A 1 82 ? 45.812 13.623 -36.739 1.00 61.78 82 GLY A O 1
ATOM 668 N N . ALA A 1 83 ? 46.614 12.417 -35.029 1.00 57.06 83 ALA A N 1
ATOM 669 C CA . ALA A 1 83 ? 47.555 13.417 -34.520 1.00 57.06 83 ALA A CA 1
ATOM 670 C C . ALA A 1 83 ? 48.830 12.681 -34.094 1.00 57.06 83 ALA A C 1
ATOM 672 O O . ALA A 1 83 ? 49.176 12.581 -32.924 1.00 57.06 83 ALA A O 1
ATOM 673 N N . GLY A 1 84 ? 49.464 12.054 -35.081 1.00 59.31 84 GLY A N 1
ATOM 674 C CA . GLY A 1 84 ? 50.772 11.434 -34.967 1.00 59.31 84 GLY A CA 1
ATOM 675 C C . GLY A 1 84 ? 51.547 11.769 -36.228 1.00 59.31 84 GLY A C 1
ATOM 676 O O . GLY A 1 84 ? 51.563 10.973 -37.155 1.00 59.31 84 GLY A O 1
ATOM 677 N N . ALA A 1 85 ? 52.104 12.976 -36.290 1.00 54.69 85 ALA A N 1
ATOM 678 C CA . ALA A 1 85 ? 53.177 13.326 -37.213 1.00 54.69 85 ALA A CA 1
ATOM 679 C C . ALA A 1 85 ? 53.815 14.645 -36.757 1.00 54.69 85 ALA A C 1
ATOM 681 O O . ALA A 1 85 ? 53.131 15.664 -36.702 1.00 54.69 85 ALA A O 1
ATOM 682 N N . GLY A 1 86 ? 55.117 14.609 -36.465 1.00 46.56 86 GLY A N 1
ATOM 683 C CA . GLY A 1 86 ? 55.952 15.809 -36.404 1.00 46.56 86 GLY A CA 1
ATOM 684 C C . GLY A 1 86 ? 56.484 16.193 -35.026 1.00 46.56 86 GLY A C 1
ATOM 685 O O . GLY A 1 86 ? 56.255 17.306 -34.575 1.00 46.56 86 GLY A O 1
ATOM 686 N N . THR A 1 87 ? 57.236 15.307 -34.370 1.00 52.38 87 THR A N 1
ATOM 687 C CA . THR A 1 87 ? 58.374 15.763 -33.559 1.00 52.38 87 THR A CA 1
ATOM 688 C C . THR A 1 87 ? 59.551 15.977 -34.506 1.00 52.38 87 THR A C 1
ATOM 690 O O . THR A 1 87 ? 60.131 15.003 -34.991 1.00 52.38 87 THR A O 1
ATOM 693 N N . SER A 1 88 ? 59.870 17.230 -34.813 1.00 61.19 88 SER A N 1
ATOM 694 C CA . SER A 1 88 ? 61.182 17.702 -35.276 1.00 61.19 88 SER A CA 1
ATOM 695 C C . SER A 1 88 ? 61.272 19.193 -35.007 1.00 61.19 88 SER A C 1
ATOM 697 O O . SER A 1 88 ? 60.273 19.883 -35.306 1.00 61.19 88 SER A O 1
#

Solvent-accessible surface area (backbone atoms only — not comparable to full-atom values): 5396 Å² total; per-residue (Å²): 86,70,66,55,47,51,47,35,66,75,68,69,48,58,67,88,73,57,66,74,87,58,80,58,58,50,68,59,39,50,54,50,51,51,53,37,53,74,73,42,45,60,61,55,50,53,47,54,52,48,50,54,50,46,54,53,48,52,51,49,54,50,52,49,50,51,52,58,52,50,60,73,68,47,78,86,72,65,75,81,88,78,90,83,83,81,94,126

Radius of gyration: 27.07 Å; Cα contacts (8 Å, |Δi|>4): 27; chains: 1; bounding box: 71×30×56 Å

Secondary structure (DSSP, 8-state):
-HHHHHHHHHH---GGG--GGG-S-HHHHHHHHHHHHHTTHHHHHHHHHHHHHHHHHHHHHHHHHHHHHHHHH-GGG---S-------

Mean predicted aligned error: 13.21 Å

Foldseek 3Di:
DVVQLVCCVVVVDDLVPRPCVVVDRSVRSVVVVVVCVVVVVVVVVVVVVVVVVVVVVVVVVVVVVVVVVVVVVPPVPDDDPDPDDDDD

pLDDT: mean 77.29, std 10.39, range [46.56, 91.19]